Protein AF-K1UHI8-F1 (afdb_monomer_lite)

pLDDT: mean 78.81, std 14.27, range [46.59, 96.19]

Secondary structure (DSSP, 8-state):
-B-S--TTT--SHHHHHHHHHHHHHHHTT-----B----S----

InterPro domains:
  IPR013534 Starch synthase, catalytic domain [PF08323] (1-39)

Foldseek 3Di:
DEDAAAPDPHDDPRNVVVPVVVVVCVVVVHDDDYDYDDPPDPDD

Radius of gyration: 11.44 Å; chains: 1; bounding box: 25×17×29 Å

Structure (mmCIF, N/CA/C/O backbone):
data_AF-K1UHI8-F1
#
_entry.id   AF-K1UHI8-F1
#
loop_
_atom_site.group_PDB
_atom_site.id
_atom_site.type_symbol
_atom_site.label_atom_id
_atom_site.label_alt_id
_atom_site.label_comp_id
_atom_site.label_asym_id
_atom_site.label_entity_id
_atom_site.label_seq_id
_atom_site.pdbx_PDB_ins_code
_atom_site.Cartn_x
_atom_site.Cartn_y
_atom_site.Cartn_z
_atom_site.occupancy
_atom_site.B_iso_or_equiv
_atom_site.auth_seq_id
_atom_site.auth_comp_id
_atom_site.auth_asym_id
_atom_site.auth_atom_id
_atom_site.pdbx_PDB_model_num
ATOM 1 N N . MET A 1 1 ? -5.610 5.472 -4.074 1.00 83.50 1 MET A N 1
ATOM 2 C CA . MET A 1 1 ? -4.200 5.904 -4.019 1.00 83.50 1 MET A CA 1
ATOM 3 C C . MET A 1 1 ? -3.514 5.420 -5.281 1.00 83.50 1 MET A C 1
ATOM 5 O O . MET A 1 1 ? -3.638 4.245 -5.594 1.00 83.50 1 MET A O 1
ATOM 9 N N . PHE A 1 2 ? -2.850 6.314 -6.009 1.00 83.12 2 PHE A N 1
ATOM 10 C CA . PHE A 1 2 ? -2.036 5.950 -7.168 1.00 83.12 2 PHE A CA 1
ATOM 11 C C . PHE A 1 2 ? -0.584 5.862 -6.717 1.00 83.12 2 PHE A C 1
ATOM 13 O O . PHE A 1 2 ? -0.092 6.797 -6.085 1.00 83.12 2 PHE A O 1
ATOM 20 N N . GLY A 1 3 ? 0.076 4.747 -6.999 1.00 78.62 3 GLY A N 1
ATOM 21 C CA . GLY A 1 3 ? 1.451 4.528 -6.569 1.00 78.62 3 GLY A CA 1
ATOM 22 C C . GLY A 1 3 ? 2.209 3.605 -7.507 1.00 78.62 3 GLY A C 1
ATOM 23 O O . GLY A 1 3 ? 1.622 2.938 -8.355 1.00 78.62 3 GLY A O 1
ATOM 24 N N . TRP A 1 4 ? 3.526 3.594 -7.328 1.00 77.69 4 TRP A N 1
ATOM 25 C CA . TRP A 1 4 ? 4.469 2.769 -8.087 1.00 77.69 4 TRP A CA 1
ATOM 26 C C . TRP A 1 4 ? 5.191 1.735 -7.214 1.00 77.69 4 TRP A C 1
ATOM 28 O O . TRP A 1 4 ? 5.817 0.830 -7.747 1.00 77.69 4 TRP A O 1
ATOM 38 N N . GLU A 1 5 ? 5.048 1.817 -5.886 1.00 76.19 5 GLU A N 1
ATOM 39 C CA . GLU A 1 5 ? 5.657 0.888 -4.930 1.00 76.19 5 GLU A CA 1
ATOM 40 C C . GLU A 1 5 ? 4.650 0.500 -3.835 1.00 76.19 5 GLU A C 1
ATOM 42 O O . GLU A 1 5 ? 3.979 1.371 -3.271 1.00 76.19 5 GLU A O 1
ATOM 47 N N . PHE A 1 6 ? 4.518 -0.796 -3.539 1.00 75.88 6 PHE A N 1
ATOM 48 C CA . PHE A 1 6 ? 3.698 -1.296 -2.436 1.00 75.88 6 PHE A CA 1
ATOM 49 C C . PHE A 1 6 ? 4.230 -2.659 -1.946 1.00 75.88 6 PHE A C 1
ATOM 51 O O . PHE A 1 6 ? 4.539 -3.526 -2.770 1.00 75.88 6 PHE A O 1
ATOM 58 N N . PRO A 1 7 ? 4.336 -2.887 -0.622 1.00 70.31 7 PRO A N 1
ATOM 59 C CA . PRO A 1 7 ? 4.785 -4.170 -0.082 1.00 70.31 7 PRO A CA 1
ATOM 60 C C . PRO A 1 7 ? 3.834 -5.327 -0.450 1.00 70.31 7 PRO A C 1
ATOM 62 O O . PRO A 1 7 ? 2.620 -5.117 -0.474 1.00 70.31 7 PRO A O 1
ATOM 65 N N . PRO A 1 8 ? 4.332 -6.561 -0.659 1.00 66.12 8 PRO A N 1
ATOM 66 C CA . PRO A 1 8 ? 5.715 -7.005 -0.449 1.00 66.12 8 PRO A CA 1
ATOM 67 C C . PRO A 1 8 ? 6.628 -6.891 -1.683 1.00 66.12 8 PRO A C 1
ATOM 69 O O . PRO A 1 8 ? 7.823 -7.117 -1.545 1.00 66.12 8 PRO A O 1
ATOM 72 N N . HIS A 1 9 ? 6.096 -6.564 -2.863 1.00 61.75 9 HIS A N 1
ATOM 73 C CA . HIS A 1 9 ? 6.820 -6.727 -4.131 1.00 61.75 9 HIS A CA 1
ATOM 74 C C . HIS A 1 9 ? 7.758 -5.563 -4.488 1.00 61.75 9 HIS A C 1
ATOM 76 O O . HIS A 1 9 ? 8.753 -5.788 -5.162 1.00 61.75 9 HIS A O 1
ATOM 82 N N . ILE A 1 10 ? 7.492 -4.331 -4.033 1.00 59.56 10 ILE A N 1
ATOM 83 C CA . ILE A 1 10 ? 8.371 -3.173 -4.280 1.00 59.56 10 ILE A CA 1
ATOM 84 C C . ILE A 1 10 ? 8.381 -2.298 -3.020 1.00 59.56 10 ILE A C 1
ATOM 86 O O . ILE A 1 10 ? 7.346 -1.748 -2.633 1.00 59.56 10 ILE A O 1
ATOM 90 N N . ALA A 1 11 ? 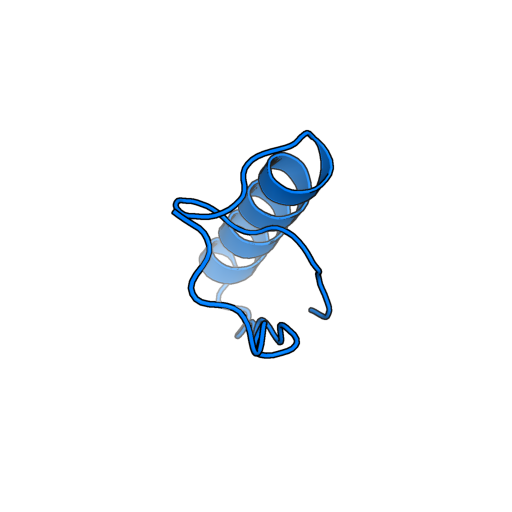9.524 -2.227 -2.332 1.00 64.19 11 ALA A N 1
ATOM 91 C CA . ALA A 1 11 ? 9.621 -1.685 -0.975 1.00 64.19 11 ALA A CA 1
ATOM 92 C C . ALA A 1 11 ? 10.777 -0.680 -0.799 1.00 64.19 11 ALA A C 1
ATOM 94 O O . ALA A 1 11 ? 11.687 -0.894 0.001 1.00 64.19 11 ALA A O 1
ATOM 95 N N . GLY A 1 12 ? 10.728 0.444 -1.515 1.00 74.69 12 GLY A N 1
ATOM 96 C CA . GLY A 1 12 ? 11.477 1.653 -1.173 1.00 74.69 12 GLY A CA 1
ATOM 97 C C . GLY A 1 12 ? 10.790 2.509 -0.094 1.00 74.69 12 GLY A C 1
ATOM 98 O O . GLY A 1 12 ? 9.792 2.129 0.535 1.00 74.69 12 GLY A O 1
ATOM 99 N N . GLY A 1 13 ? 11.316 3.719 0.126 1.00 8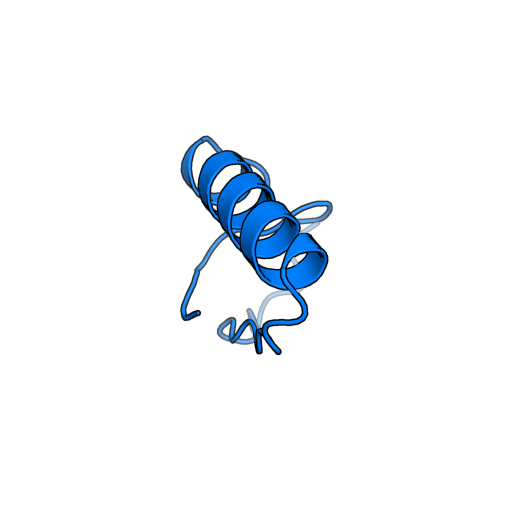0.31 13 GLY A N 1
ATOM 100 C CA . GLY A 1 13 ? 10.776 4.665 1.115 1.00 80.31 13 GLY A CA 1
ATOM 101 C C . GLY A 1 13 ? 9.341 5.118 0.815 1.00 80.31 13 GLY A C 1
ATOM 102 O O . GLY A 1 13 ? 8.542 5.303 1.736 1.00 80.31 13 GLY A O 1
ATOM 103 N N . LEU A 1 14 ? 8.981 5.218 -0.469 1.00 81.12 14 LEU A N 1
ATOM 104 C CA . LEU A 1 14 ? 7.631 5.572 -0.906 1.00 81.12 14 LEU A CA 1
ATOM 105 C C . LEU A 1 14 ? 6.623 4.463 -0.568 1.00 81.12 14 LEU A C 1
ATOM 107 O O . LEU A 1 14 ? 5.581 4.749 0.022 1.00 81.12 14 LEU A O 1
ATOM 111 N N . GLY A 1 15 ? 6.958 3.200 -0.856 1.00 81.50 15 GLY A N 1
ATOM 112 C CA . GLY A 1 15 ? 6.102 2.049 -0.548 1.00 81.50 15 GLY A CA 1
ATOM 113 C C . GLY A 1 15 ? 5.808 1.916 0.950 1.00 81.50 15 GLY A C 1
ATOM 114 O O . GLY A 1 15 ? 4.671 1.654 1.344 1.00 81.50 15 GLY A O 1
ATOM 115 N N . THR A 1 16 ? 6.798 2.203 1.801 1.00 84.50 16 THR A N 1
ATOM 116 C CA . THR A 1 16 ? 6.630 2.205 3.266 1.00 84.50 16 THR A CA 1
ATOM 117 C C . THR A 1 16 ? 5.663 3.298 3.735 1.00 84.50 16 THR A C 1
ATOM 119 O O . THR A 1 16 ? 4.783 3.037 4.563 1.00 84.50 16 THR A O 1
ATOM 122 N N . ALA A 1 17 ? 5.772 4.510 3.183 1.00 85.12 17 ALA A N 1
ATOM 123 C CA . ALA A 1 17 ? 4.864 5.611 3.506 1.00 85.12 17 ALA A CA 1
ATOM 124 C C . ALA A 1 17 ? 3.429 5.320 3.027 1.00 85.12 17 ALA A C 1
ATOM 126 O O . ALA A 1 17 ? 2.470 5.471 3.792 1.00 85.12 17 ALA A O 1
ATOM 127 N N . CYS A 1 18 ? 3.281 4.837 1.790 1.00 85.38 18 CYS A N 1
ATOM 128 C CA . CYS A 1 18 ? 2.008 4.405 1.212 1.00 85.38 18 CYS A CA 1
ATOM 129 C C . CYS A 1 18 ? 1.339 3.300 2.040 1.00 85.38 18 CYS A C 1
ATOM 131 O O . CYS A 1 18 ? 0.132 3.364 2.297 1.00 85.38 18 CYS A O 1
ATOM 133 N N . TYR A 1 19 ? 2.117 2.327 2.516 1.00 86.94 19 TYR A N 1
ATOM 134 C CA . TYR A 1 19 ? 1.639 1.264 3.395 1.00 86.94 19 TYR A CA 1
ATOM 135 C C . TYR A 1 19 ? 1.146 1.805 4.745 1.00 86.94 19 TYR A C 1
ATOM 137 O O . TYR A 1 19 ? 0.037 1.479 5.177 1.00 86.94 19 TYR A O 1
ATOM 145 N N . GLY A 1 20 ? 1.921 2.685 5.386 1.00 88.81 20 GLY A N 1
ATOM 146 C CA . GLY A 1 20 ? 1.538 3.323 6.648 1.00 88.81 20 GLY A CA 1
ATOM 147 C C . GLY A 1 20 ? 0.239 4.127 6.539 1.00 88.81 20 GLY A C 1
ATOM 148 O O . GLY A 1 20 ? -0.671 3.940 7.350 1.00 88.81 20 GLY A O 1
ATOM 149 N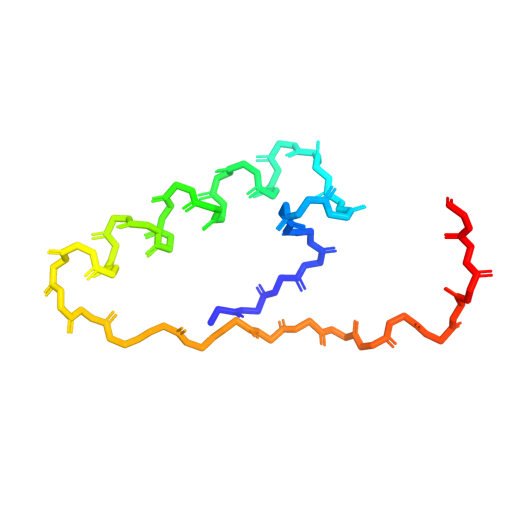 N . MET A 1 21 ? 0.117 4.963 5.502 1.00 89.56 21 MET A N 1
ATOM 150 C CA . MET A 1 21 ? -1.089 5.760 5.242 1.00 89.56 21 MET A CA 1
ATOM 151 C C . MET A 1 21 ? -2.311 4.881 4.967 1.00 89.56 21 MET A C 1
ATOM 153 O O . MET A 1 21 ? -3.360 5.076 5.580 1.00 89.56 21 MET A O 1
ATOM 157 N N . THR A 1 22 ? -2.170 3.876 4.099 1.00 89.31 22 THR A N 1
ATOM 158 C CA . THR A 1 22 ? -3.264 2.954 3.749 1.00 89.31 22 THR A CA 1
ATOM 159 C C . THR A 1 22 ? -3.756 2.195 4.979 1.00 89.31 22 THR A C 1
ATOM 161 O O . THR A 1 22 ? -4.959 2.107 5.219 1.00 89.31 22 THR A O 1
ATOM 164 N N . ARG A 1 23 ? -2.834 1.717 5.824 1.00 90.06 23 ARG A N 1
ATOM 165 C CA . ARG A 1 23 ? -3.174 1.027 7.075 1.00 90.06 23 ARG A CA 1
ATOM 166 C C . ARG A 1 23 ? -3.849 1.957 8.085 1.00 90.06 23 ARG A C 1
ATOM 168 O O . ARG A 1 23 ? -4.757 1.524 8.792 1.00 90.06 23 ARG A O 1
ATOM 175 N N . GLY A 1 24 ? -3.414 3.213 8.167 1.00 94.75 24 GLY A N 1
ATOM 176 C CA . GLY A 1 24 ? -4.041 4.231 9.011 1.00 94.75 24 GLY A CA 1
ATOM 177 C C . GLY A 1 24 ? -5.481 4.524 8.589 1.00 94.75 24 GLY A C 1
ATOM 178 O O . GLY A 1 24 ? -6.378 4.518 9.428 1.00 94.75 24 GLY A O 1
ATOM 179 N N . LEU A 1 25 ? -5.714 4.707 7.291 1.00 93.69 25 LEU A N 1
ATOM 180 C CA . LEU A 1 25 ? -7.045 4.948 6.729 1.00 93.69 25 LEU A CA 1
ATOM 181 C C . LEU A 1 25 ? -7.972 3.738 6.915 1.00 93.69 25 LEU A C 1
ATOM 183 O O . LEU A 1 25 ? -9.077 3.893 7.432 1.00 93.69 25 LEU A O 1
ATOM 187 N N . ALA A 1 26 ? -7.491 2.528 6.621 1.00 92.19 26 ALA A N 1
ATOM 188 C CA . ALA A 1 26 ? -8.264 1.300 6.807 1.00 92.19 26 ALA A CA 1
ATOM 189 C C . ALA A 1 26 ? -8.701 1.096 8.271 1.00 92.19 26 ALA A C 1
ATOM 191 O O . ALA A 1 26 ? -9.83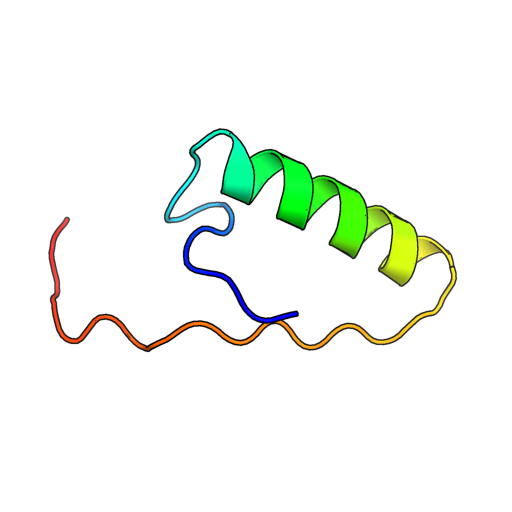2 0.696 8.537 1.00 92.19 26 ALA A O 1
ATOM 192 N N . ARG A 1 27 ? -7.838 1.431 9.243 1.00 95.38 27 ARG A N 1
ATOM 193 C CA . ARG A 1 27 ? -8.180 1.388 10.680 1.00 95.38 27 ARG A CA 1
ATOM 194 C C . ARG A 1 27 ? -9.288 2.363 11.076 1.00 95.38 27 ARG A C 1
ATOM 196 O O . ARG A 1 27 ? -9.957 2.123 12.072 1.00 95.38 27 ARG A O 1
ATOM 203 N N . ASN A 1 28 ? -9.477 3.435 10.313 1.00 95.88 28 ASN A N 1
ATOM 204 C CA . ASN A 1 28 ? -10.554 4.402 10.512 1.00 95.88 28 ASN A CA 1
ATOM 205 C C . ASN A 1 28 ? -11.809 4.057 9.687 1.00 95.88 28 ASN A C 1
ATOM 207 O O . ASN A 1 28 ? -12.693 4.895 9.545 1.00 95.88 28 ASN A O 1
ATOM 211 N N . GLY A 1 29 ? -11.891 2.844 9.123 1.00 94.94 29 GLY A N 1
ATOM 212 C CA . GLY A 1 29 ? -13.034 2.406 8.317 1.00 94.94 29 GLY A CA 1
ATOM 213 C C . GLY A 1 29 ? -13.111 3.061 6.937 1.00 94.94 29 GLY A C 1
ATOM 214 O O . GLY A 1 29 ? -14.145 2.977 6.282 1.00 94.94 29 GLY A O 1
ATOM 215 N N . VAL A 1 30 ? -12.038 3.718 6.489 1.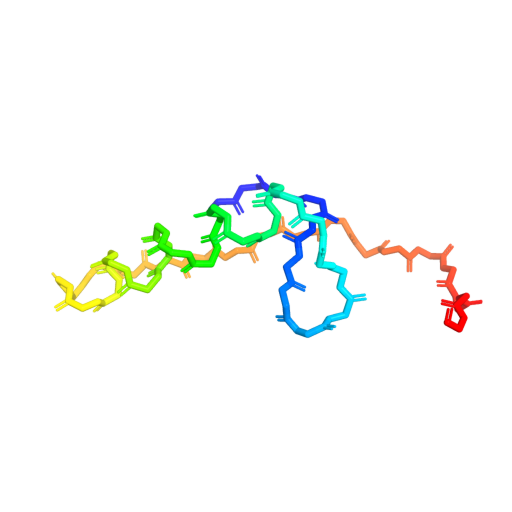00 96.19 30 VAL A N 1
ATOM 216 C CA . VAL A 1 30 ? -11.972 4.317 5.156 1.00 96.19 30 VAL A CA 1
ATOM 217 C C . VAL A 1 30 ? -11.624 3.234 4.142 1.00 96.19 30 VAL A C 1
ATOM 219 O O . VAL A 1 30 ? -10.605 2.552 4.273 1.00 96.19 30 VAL A O 1
ATOM 222 N N . GLU A 1 31 ? -12.450 3.103 3.108 1.00 93.81 31 GLU A N 1
ATOM 223 C CA . GLU A 1 31 ? -12.154 2.250 1.962 1.00 93.81 31 GLU A CA 1
ATOM 224 C C . GLU A 1 31 ? -11.025 2.871 1.128 1.00 93.81 31 GLU A C 1
ATOM 226 O O . GLU A 1 31 ? -11.093 4.029 0.709 1.00 93.81 31 GLU A O 1
ATOM 231 N N . VAL A 1 32 ? -9.963 2.100 0.893 1.00 89.81 32 VAL A N 1
ATOM 232 C CA . VAL A 1 32 ? -8.804 2.545 0.116 1.00 89.81 32 VAL A CA 1
ATOM 233 C C . VAL A 1 32 ? -8.579 1.593 -1.046 1.00 89.81 32 VAL A C 1
ATOM 235 O O . VAL A 1 32 ? -8.204 0.441 -0.853 1.00 89.81 32 VAL A O 1
ATOM 238 N N . VAL A 1 33 ? -8.730 2.106 -2.266 1.00 90.81 33 VAL A N 1
ATOM 239 C CA . VAL A 1 33 ? -8.336 1.401 -3.492 1.00 90.81 33 VAL A CA 1
ATOM 240 C C . VAL A 1 33 ? -6.931 1.845 -3.880 1.00 90.81 33 VAL A C 1
ATOM 242 O O . VAL A 1 33 ? -6.703 3.034 -4.126 1.00 90.81 33 VAL A O 1
ATOM 245 N N . PHE A 1 34 ? -5.980 0.914 -3.928 1.00 86.12 34 PHE A N 1
ATOM 246 C CA . PHE A 1 34 ? -4.627 1.173 -4.418 1.00 86.12 34 PHE A CA 1
ATOM 247 C C . PHE A 1 34 ? -4.531 0.763 -5.889 1.00 86.12 34 PHE A C 1
ATOM 249 O O . PHE A 1 34 ? -4.847 -0.369 -6.243 1.00 86.12 34 PHE A O 1
ATOM 256 N N . VAL A 1 35 ? -4.123 1.694 -6.746 1.00 86.62 35 VAL A N 1
ATOM 257 C CA . VAL A 1 35 ? -3.997 1.483 -8.188 1.00 86.62 35 VAL A CA 1
ATOM 258 C C . VAL A 1 35 ? -2.525 1.580 -8.546 1.00 86.62 35 VAL A C 1
ATOM 260 O O . VAL A 1 35 ? -1.900 2.624 -8.345 1.00 86.62 35 VAL A O 1
ATOM 263 N N . MET A 1 36 ? -1.999 0.489 -9.090 1.00 81.38 36 MET A N 1
ATOM 264 C CA . MET A 1 36 ? -0.666 0.430 -9.674 1.00 81.38 36 MET A CA 1
ATOM 265 C C . MET A 1 36 ? -0.785 0.172 -11.167 1.00 81.38 36 MET A C 1
ATOM 267 O O . MET A 1 36 ? -1.664 -0.591 -11.585 1.00 81.38 36 MET A O 1
ATOM 271 N N . PRO A 1 37 ? 0.096 0.767 -11.981 1.00 81.12 37 PRO A N 1
ATOM 272 C CA . PRO A 1 37 ? 0.281 0.284 -13.333 1.00 81.12 37 PRO A CA 1
ATOM 273 C C . PRO A 1 37 ? 0.722 -1.177 -13.255 1.00 81.12 37 PRO A C 1
ATOM 275 O O . PRO A 1 37 ? 1.598 -1.540 -12.471 1.00 81.12 37 PRO A O 1
ATOM 278 N N . ARG A 1 38 ? 0.093 -2.032 -14.061 1.00 72.12 38 ARG A N 1
ATOM 279 C CA . ARG A 1 38 ? 0.570 -3.399 -14.231 1.00 72.12 38 ARG A CA 1
ATOM 280 C C . ARG A 1 38 ? 1.915 -3.289 -14.948 1.00 72.12 38 ARG A C 1
ATOM 282 O O . ARG A 1 38 ? 1.928 -2.901 -16.116 1.00 72.12 38 ARG A O 1
ATOM 289 N N . ALA A 1 39 ? 3.019 -3.565 -14.256 1.00 63.47 39 ALA A N 1
ATOM 290 C CA . ALA A 1 39 ? 4.308 -3.713 -14.914 1.00 63.47 39 ALA A CA 1
ATOM 291 C C . ALA A 1 39 ? 4.152 -4.846 -15.937 1.00 63.47 39 ALA A C 1
ATOM 293 O O . ALA A 1 39 ? 3.885 -5.991 -15.579 1.00 63.47 39 ALA A O 1
ATOM 294 N N . TYR A 1 40 ? 4.186 -4.516 -17.226 1.00 50.78 40 TYR A N 1
ATOM 295 C CA . TYR A 1 40 ? 4.340 -5.521 -18.270 1.00 50.78 40 TYR A CA 1
ATOM 296 C C . TYR A 1 40 ? 5.834 -5.839 -18.293 1.00 50.78 40 TYR A C 1
ATOM 298 O O . TYR A 1 40 ? 6.605 -5.181 -18.982 1.00 50.78 40 TYR A O 1
ATOM 306 N N . GLY A 1 41 ? 6.232 -6.751 -17.419 1.00 47.53 41 GLY A N 1
ATOM 307 C C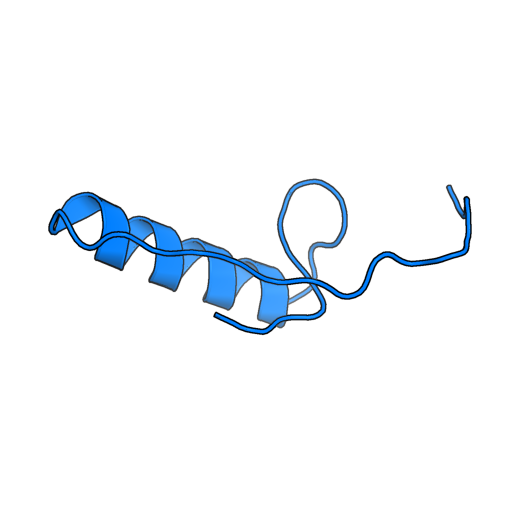A . GLY A 1 41 ? 7.620 -7.074 -17.139 1.00 47.53 41 GLY A CA 1
ATOM 308 C C . GLY A 1 41 ? 7.639 -8.027 -15.964 1.00 47.53 41 GLY A C 1
ATOM 309 O O . GLY A 1 41 ? 7.567 -7.604 -14.817 1.00 47.53 41 GLY A O 1
ATOM 310 N N . ASP A 1 42 ? 7.619 -9.311 -16.289 1.00 50.91 42 ASP A N 1
ATOM 311 C CA . ASP A 1 42 ? 8.170 -10.350 -15.434 1.00 50.91 42 ASP A CA 1
ATOM 312 C C . ASP A 1 42 ? 9.657 -10.000 -15.271 1.00 50.91 42 ASP A C 1
ATOM 314 O O . ASP A 1 42 ? 10.464 -10.270 -16.156 1.00 50.91 42 ASP A O 1
ATOM 318 N N . GLU A 1 43 ? 9.990 -9.241 -14.236 1.00 49.31 43 GLU A N 1
ATOM 319 C CA . GLU A 1 43 ? 11.366 -9.085 -13.783 1.00 49.31 43 GLU A CA 1
ATOM 320 C C . GLU A 1 43 ? 11.356 -9.425 -12.293 1.00 49.31 43 GLU A C 1
ATOM 322 O O . GLU A 1 43 ? 10.694 -8.743 -11.506 1.00 49.31 43 GLU A O 1
ATOM 327 N N . ASP A 1 44 ? 11.997 -10.562 -12.003 1.00 46.59 44 ASP A N 1
ATOM 328 C CA . ASP A 1 44 ? 12.327 -11.155 -10.700 1.00 46.59 44 ASP A CA 1
ATOM 329 C C . ASP A 1 44 ? 12.472 -10.174 -9.520 1.00 46.59 44 ASP A C 1
ATOM 331 O O . ASP A 1 44 ? 13.186 -9.149 -9.646 1.00 46.59 44 ASP A O 1
#

Organism: NCBI:txid408170

Sequence (44 aa):
MFGWEFPPHIAGGLGTACYGMTRGLARNGVEVVFVMPRAYGDED